Protein AF-A0A1J3CEU3-F1 (afdb_monomer)

pLDDT: mean 84.56, std 10.04, range [56.5, 97.75]

Nearest PDB structures (foldseek):
  2d2s-assembly1_A  TM=8.828E-01  e=1.451E-01  Saccharomyces cerevisiae
  4ryk-assembly1_A-2  TM=3.776E-01  e=5.399E+00  Listeria monocytogenes EGD-e

Structure (mmCIF, N/CA/C/O backbone):
data_AF-A0A1J3CEU3-F1
#
_entry.id   AF-A0A1J3CEU3-F1
#
loop_
_atom_site.group_PDB
_atom_site.id
_atom_site.type_symbol
_atom_site.label_atom_id
_atom_site.label_alt_id
_atom_site.label_comp_id
_atom_site.label_asym_id
_atom_site.label_entity_id
_atom_site.label_seq_id
_atom_site.pdbx_PDB_ins_code
_atom_site.Cartn_x
_atom_site.Cartn_y
_atom_site.Cartn_z
_atom_site.occupancy
_atom_site.B_iso_or_equiv
_atom_site.auth_seq_id
_atom_site.auth_comp_id
_atom_site.auth_asym_id
_atom_site.auth_atom_id
_atom_site.pdbx_PDB_model_num
ATOM 1 N N . PHE A 1 1 ? 66.722 8.954 -59.405 1.00 75.00 1 PHE A N 1
ATOM 2 C CA . PHE A 1 1 ? 65.770 10.063 -59.201 1.00 75.00 1 PHE A CA 1
ATOM 3 C C . PHE A 1 1 ? 64.326 9.577 -59.259 1.00 75.00 1 PHE A C 1
A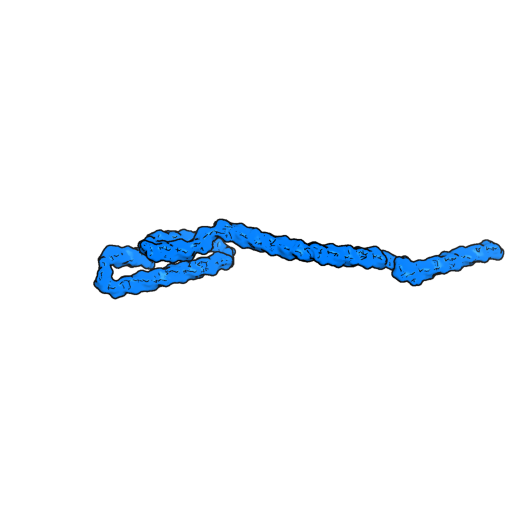TOM 5 O O . PHE A 1 1 ? 63.583 9.893 -58.343 1.00 75.00 1 PHE A O 1
ATOM 12 N N . ASP A 1 2 ? 63.955 8.724 -60.215 1.00 85.06 2 ASP A N 1
ATOM 13 C CA . ASP A 1 2 ? 62.570 8.234 -60.376 1.00 85.06 2 ASP A CA 1
ATOM 14 C C . ASP A 1 2 ? 61.988 7.526 -59.143 1.00 85.06 2 ASP A C 1
ATOM 16 O O . ASP A 1 2 ? 60.854 7.784 -58.758 1.00 85.06 2 ASP A O 1
ATOM 20 N N . CYS A 1 3 ? 62.786 6.704 -58.453 1.00 85.00 3 CYS A N 1
ATOM 21 C CA . CYS A 1 3 ? 62.357 6.050 -57.211 1.00 85.00 3 CYS A CA 1
ATOM 22 C C . CYS A 1 3 ? 62.064 7.063 -56.086 1.00 85.00 3 CYS A C 1
ATOM 24 O O . CYS A 1 3 ? 61.074 6.940 -55.375 1.00 85.00 3 CYS A O 1
ATOM 26 N N . PHE A 1 4 ? 62.879 8.116 -55.966 1.00 91.62 4 PHE A N 1
ATOM 27 C CA . PHE A 1 4 ? 62.658 9.180 -54.983 1.00 91.62 4 PHE A CA 1
ATOM 28 C C . PHE A 1 4 ? 61.379 9.969 -55.287 1.00 91.62 4 PHE A C 1
ATOM 30 O O . PHE A 1 4 ? 60.592 10.230 -54.381 1.00 91.62 4 PHE A O 1
ATOM 37 N N . VAL A 1 5 ? 61.148 10.296 -56.564 1.00 92.12 5 VAL A N 1
ATOM 38 C CA . VAL A 1 5 ? 59.921 10.970 -57.008 1.00 92.12 5 VAL A CA 1
ATOM 39 C C . VAL A 1 5 ? 58.703 10.092 -56.723 1.00 92.12 5 VAL A C 1
ATOM 41 O O . VAL A 1 5 ? 57.755 10.570 -56.115 1.00 92.12 5 VAL A O 1
ATOM 44 N N . SER A 1 6 ? 58.760 8.798 -57.052 1.00 93.94 6 SER A N 1
ATOM 45 C CA . SER A 1 6 ? 57.670 7.856 -56.777 1.00 93.94 6 SER A CA 1
ATOM 46 C C . SER A 1 6 ? 57.374 7.720 -55.282 1.00 93.94 6 SER A C 1
ATOM 48 O O . SER A 1 6 ? 56.211 7.778 -54.898 1.00 93.94 6 SER A O 1
ATOM 50 N N . CYS A 1 7 ? 58.395 7.566 -54.432 1.00 94.38 7 CYS A N 1
ATOM 51 C CA . CYS A 1 7 ? 58.205 7.493 -52.982 1.00 94.38 7 CYS A CA 1
ATOM 52 C C . CYS A 1 7 ? 57.589 8.781 -52.432 1.00 94.38 7 CYS A C 1
ATOM 54 O O . CYS A 1 7 ? 56.673 8.718 -51.616 1.00 94.38 7 CYS A O 1
ATOM 56 N N . LYS A 1 8 ? 58.052 9.945 -52.907 1.00 95.25 8 LYS A N 1
ATOM 57 C CA . LYS A 1 8 ? 57.496 11.241 -52.515 1.00 95.25 8 LYS A CA 1
ATOM 58 C C . LYS A 1 8 ? 56.031 11.369 -52.925 1.00 95.25 8 LYS A C 1
ATOM 60 O O . LYS A 1 8 ? 55.220 11.745 -52.093 1.00 95.25 8 LYS A O 1
ATOM 65 N N . THR A 1 9 ? 55.678 11.005 -54.157 1.00 95.25 9 THR A N 1
ATOM 66 C CA . THR A 1 9 ? 54.285 11.042 -54.619 1.00 95.25 9 THR A CA 1
ATOM 67 C C . THR A 1 9 ? 53.389 10.136 -53.778 1.00 95.25 9 THR A C 1
ATOM 69 O O . THR A 1 9 ? 52.288 10.546 -53.427 1.00 95.25 9 THR A O 1
ATOM 72 N N . THR A 1 10 ? 53.856 8.943 -53.400 1.00 95.44 10 THR A N 1
ATOM 73 C CA . THR A 1 10 ? 53.095 8.044 -52.519 1.00 95.44 10 THR A CA 1
ATOM 74 C C . THR A 1 10 ? 52.920 8.628 -51.116 1.00 95.44 10 THR A C 1
ATOM 76 O O . THR A 1 10 ? 51.835 8.532 -50.552 1.00 95.44 10 THR A O 1
ATOM 79 N N . ILE A 1 11 ? 53.962 9.243 -50.548 1.00 95.44 11 ILE A N 1
ATOM 80 C CA . ILE A 1 11 ? 53.885 9.893 -49.230 1.00 95.44 11 ILE A CA 1
ATOM 81 C C . ILE A 1 11 ? 52.929 11.087 -49.276 1.00 95.44 11 ILE A C 1
ATOM 83 O O . ILE A 1 11 ? 52.047 11.175 -48.428 1.00 95.44 11 ILE A O 1
ATOM 87 N N . ASP A 1 12 ? 53.060 11.952 -50.282 1.00 95.62 12 ASP A N 1
ATOM 88 C CA . ASP A 1 12 ? 52.207 13.130 -50.459 1.00 95.62 12 ASP A CA 1
ATOM 89 C C . ASP A 1 12 ? 50.732 12.703 -50.694 1.00 95.62 12 ASP A C 1
ATOM 91 O O . ASP A 1 12 ? 49.807 13.326 -50.168 1.00 95.62 12 ASP A O 1
ATOM 95 N N . ASP A 1 13 ? 50.486 11.597 -51.415 1.00 96.00 13 ASP A N 1
ATOM 96 C CA . ASP A 1 13 ? 49.143 11.019 -51.600 1.00 96.00 13 ASP A CA 1
ATOM 97 C C . ASP A 1 13 ? 48.560 10.488 -50.279 1.00 96.00 13 ASP A C 1
ATOM 99 O O . ASP A 1 13 ? 47.415 10.800 -49.942 1.00 96.00 13 ASP A O 1
ATOM 103 N N . ILE A 1 14 ? 49.345 9.746 -49.488 1.00 93.88 14 ILE A N 1
ATOM 104 C CA . ILE A 1 14 ? 48.921 9.254 -48.166 1.00 93.88 14 ILE A CA 1
ATOM 105 C C . ILE A 1 14 ? 48.650 10.421 -47.211 1.00 93.88 14 ILE A C 1
ATOM 107 O O . ILE A 1 14 ? 47.614 10.427 -46.549 1.00 93.88 14 ILE A O 1
ATOM 111 N N . GLU A 1 15 ? 49.534 11.419 -47.159 1.00 93.12 15 GLU A N 1
ATOM 112 C CA . GLU A 1 15 ? 49.359 12.613 -46.327 1.00 93.12 15 GLU A CA 1
ATOM 113 C C . GLU A 1 15 ? 48.063 13.346 -46.696 1.00 93.12 15 GLU A C 1
ATOM 115 O O . GLU A 1 15 ? 47.285 13.716 -45.816 1.00 93.12 15 GLU A O 1
ATOM 120 N N . SER A 1 16 ? 47.780 13.492 -47.994 1.00 93.06 16 SER A N 1
ATOM 121 C CA . SER A 1 16 ? 46.542 14.121 -48.459 1.00 93.06 16 SER A CA 1
ATOM 122 C C . SER A 1 16 ? 45.290 13.329 -48.064 1.00 93.06 16 SER A C 1
ATOM 124 O O . SER A 1 16 ? 44.275 13.921 -47.697 1.00 93.06 16 SER A O 1
ATOM 126 N N . LYS A 1 17 ? 45.356 11.991 -48.092 1.00 88.69 17 LYS A N 1
ATOM 127 C CA . LYS A 1 17 ? 44.255 11.112 -47.673 1.00 88.69 17 LYS A CA 1
ATOM 128 C C . LYS A 1 17 ? 44.024 11.176 -46.168 1.00 88.69 17 LYS A C 1
ATOM 130 O O . LYS A 1 17 ? 42.872 11.236 -45.755 1.00 88.69 17 LYS A O 1
ATOM 135 N N . LEU A 1 18 ? 45.087 11.204 -45.365 1.00 84.62 18 LEU A N 1
ATOM 136 C CA . LEU A 1 18 ? 44.986 11.338 -43.910 1.00 84.62 18 LEU A CA 1
ATOM 137 C C . LEU A 1 18 ? 44.402 12.695 -43.514 1.00 84.62 18 LEU A C 1
ATOM 139 O O . LEU A 1 18 ? 43.445 12.722 -42.748 1.00 84.62 18 LEU A O 1
ATOM 143 N N . LYS A 1 19 ? 44.873 13.796 -44.116 1.00 84.94 19 LYS A N 1
ATOM 144 C CA . LYS A 1 19 ? 44.292 15.130 -43.882 1.00 84.94 19 LYS A CA 1
ATOM 145 C C . LYS A 1 19 ? 42.812 15.182 -44.234 1.00 84.94 19 LYS A C 1
ATOM 147 O O . LYS A 1 19 ? 42.033 15.703 -43.456 1.00 84.94 19 LYS A O 1
ATOM 152 N N . ARG A 1 20 ? 42.392 14.570 -45.348 1.00 82.31 20 ARG A N 1
ATOM 153 C CA . ARG A 1 20 ? 40.964 14.485 -45.704 1.00 82.31 20 ARG A CA 1
ATOM 154 C C . ARG A 1 20 ? 40.135 13.703 -44.686 1.00 82.31 20 ARG A C 1
ATOM 156 O O . ARG A 1 20 ? 38.992 14.069 -44.464 1.00 82.31 20 ARG A O 1
ATOM 163 N N . ILE A 1 21 ? 40.683 12.643 -44.089 1.00 78.31 21 ILE A N 1
ATOM 164 C CA . ILE A 1 21 ? 40.000 11.866 -43.040 1.00 78.31 21 ILE A CA 1
ATOM 165 C C . ILE A 1 21 ? 39.914 12.668 -41.732 1.00 78.31 21 ILE A C 1
ATOM 167 O O . ILE A 1 21 ? 38.909 12.586 -41.034 1.00 78.31 21 ILE A O 1
ATOM 171 N N . GLU A 1 22 ? 40.948 13.445 -41.404 1.00 74.81 22 GLU A N 1
ATOM 172 C CA . GLU A 1 22 ? 40.979 14.317 -40.221 1.00 74.81 22 GLU A CA 1
ATOM 173 C C . GLU A 1 22 ? 40.090 15.564 -40.371 1.00 74.81 22 GLU A C 1
ATOM 175 O O . GLU A 1 22 ? 39.499 16.021 -39.394 1.00 74.81 22 GLU A O 1
ATOM 180 N N . GLU A 1 23 ? 39.994 16.108 -41.585 1.00 73.06 23 GLU A N 1
ATOM 181 C CA . GLU A 1 23 ? 39.164 17.267 -41.935 1.00 73.06 23 GLU A CA 1
ATOM 182 C C . GLU A 1 23 ? 37.693 16.896 -42.159 1.00 73.06 23 GLU A C 1
ATOM 184 O O . GLU A 1 23 ? 36.832 17.773 -42.079 1.00 73.06 23 GLU A O 1
ATOM 189 N N . ASP A 1 24 ? 37.3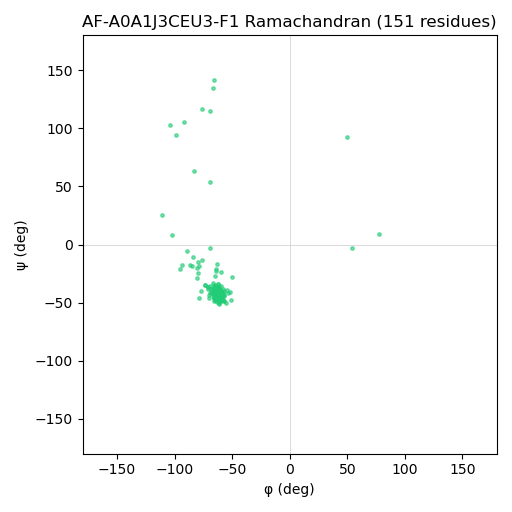91 15.622 -42.432 1.00 72.81 24 ASP A N 1
ATOM 190 C CA . ASP A 1 24 ? 36.024 15.125 -42.545 1.00 72.81 24 ASP A CA 1
ATOM 191 C C . ASP A 1 24 ? 35.348 15.144 -41.157 1.00 72.81 24 ASP A C 1
ATOM 193 O O . ASP A 1 24 ? 35.741 14.387 -40.260 1.00 72.81 24 ASP A O 1
ATOM 197 N N . PRO A 1 25 ? 34.302 15.971 -40.954 1.00 61.38 25 PRO A N 1
ATOM 198 C CA . PRO A 1 25 ? 33.560 16.023 -39.696 1.00 61.38 25 PRO A CA 1
ATOM 199 C C . PRO A 1 25 ? 32.918 14.678 -39.322 1.00 61.38 25 PRO A C 1
ATOM 201 O O . PRO A 1 25 ? 32.642 14.441 -38.143 1.00 61.38 25 PRO A O 1
ATOM 204 N N . GLU A 1 26 ? 32.672 13.807 -40.308 1.00 62.06 26 GLU A N 1
ATOM 205 C CA . GLU A 1 26 ? 32.200 12.430 -40.121 1.00 62.06 26 GLU A CA 1
ATOM 206 C C . GLU A 1 26 ? 33.347 11.401 -40.058 1.00 62.06 26 GLU A C 1
ATOM 208 O O . GLU A 1 26 ? 33.148 10.295 -39.546 1.00 62.06 26 GLU A O 1
ATOM 213 N N . GLY A 1 27 ? 34.549 11.760 -40.528 1.00 57.84 27 GLY A N 1
ATOM 214 C CA . GLY A 1 27 ? 35.714 10.877 -40.675 1.00 57.84 27 GLY A CA 1
ATOM 215 C C . GLY A 1 27 ? 36.490 10.611 -39.383 1.00 57.84 27 GLY A C 1
ATOM 216 O O . GLY A 1 27 ? 37.235 9.630 -39.293 1.00 57.84 27 GLY A O 1
ATOM 217 N N . SER A 1 28 ? 36.265 11.410 -38.338 1.00 62.66 28 SER A N 1
ATOM 218 C CA . SER A 1 28 ? 36.887 11.205 -37.028 1.00 62.66 28 SER A CA 1
A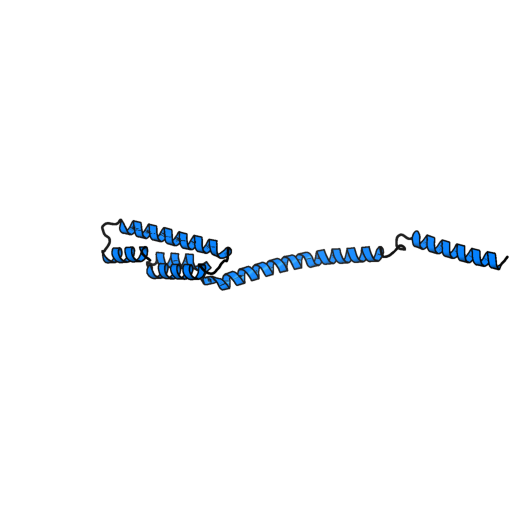TOM 219 C C . SER A 1 28 ? 36.035 10.336 -36.088 1.00 62.66 28 SER A C 1
ATOM 221 O O . SER A 1 28 ? 35.026 10.753 -35.509 1.00 62.66 28 SER A O 1
ATOM 223 N N . GLY A 1 29 ? 36.491 9.088 -35.930 1.00 66.75 29 GLY A N 1
ATOM 224 C CA . GLY A 1 29 ? 36.426 8.290 -34.702 1.00 66.75 29 GLY A CA 1
ATOM 225 C C . GLY A 1 29 ? 35.076 8.197 -33.995 1.00 66.75 29 GLY A C 1
ATOM 226 O O . GLY A 1 29 ? 34.794 8.965 -33.089 1.00 66.75 29 GLY A O 1
ATOM 227 N N . THR A 1 30 ? 34.273 7.173 -34.294 1.00 76.19 30 THR A N 1
ATOM 228 C CA . THR A 1 30 ? 33.075 6.752 -33.521 1.00 76.19 30 THR A CA 1
ATOM 229 C C . THR A 1 30 ? 31.994 7.815 -33.245 1.00 76.19 30 THR A C 1
ATOM 231 O O . THR A 1 30 ? 30.948 7.462 -32.708 1.00 76.19 30 THR A O 1
ATOM 234 N N . THR A 1 31 ? 32.170 9.077 -33.644 1.00 79.38 31 THR A N 1
ATOM 235 C CA . THR A 1 31 ? 31.273 10.198 -33.326 1.00 79.38 31 THR A CA 1
ATOM 236 C C . THR A 1 31 ? 29.893 10.002 -33.940 1.00 79.38 31 THR A C 1
ATOM 238 O O . THR A 1 31 ? 28.879 10.155 -33.259 1.00 79.38 31 THR A O 1
ATOM 241 N N . HIS A 1 32 ? 29.837 9.565 -35.202 1.00 80.38 32 HIS A N 1
ATOM 242 C CA . HIS A 1 32 ? 28.583 9.192 -35.855 1.00 80.38 32 HIS A CA 1
ATOM 243 C C . HIS A 1 32 ? 27.867 8.063 -35.093 1.00 80.38 32 HIS A C 1
ATOM 245 O O . HIS A 1 32 ? 26.689 8.183 -34.760 1.00 80.38 32 HIS A O 1
ATOM 251 N N . LEU A 1 33 ? 28.593 7.002 -34.720 1.00 84.50 33 LEU A N 1
ATOM 252 C CA . LEU A 1 33 ? 28.046 5.892 -33.932 1.00 84.50 33 LEU A CA 1
ATOM 253 C C . LEU A 1 33 ? 27.536 6.359 -32.560 1.00 84.50 33 LEU A C 1
ATOM 255 O O . LEU A 1 33 ? 26.451 5.958 -32.142 1.00 84.50 33 LEU A O 1
ATOM 259 N N . PHE A 1 34 ? 28.285 7.224 -31.877 1.00 86.75 34 PHE A N 1
ATOM 260 C CA . PHE A 1 34 ? 27.895 7.811 -30.599 1.00 86.75 34 PHE A CA 1
ATOM 261 C C . PHE A 1 34 ? 26.604 8.627 -30.729 1.00 86.75 34 PHE A C 1
ATOM 263 O O . PHE A 1 34 ? 25.686 8.461 -29.925 1.00 86.75 34 PHE A O 1
ATOM 270 N N . ASN A 1 35 ? 26.489 9.451 -31.773 1.00 88.56 35 ASN A N 1
ATOM 271 C CA . ASN A 1 35 ? 25.289 10.241 -32.047 1.00 88.56 35 ASN A CA 1
ATOM 272 C C . ASN A 1 35 ? 24.082 9.353 -32.381 1.00 88.56 35 ASN A C 1
ATOM 274 O O . ASN A 1 35 ? 22.992 9.573 -31.842 1.00 88.56 35 ASN A O 1
ATOM 278 N N . CYS A 1 36 ? 24.269 8.308 -33.194 1.00 90.69 36 CYS A N 1
ATOM 279 C CA . CYS A 1 36 ? 23.236 7.307 -33.456 1.00 90.69 36 CYS A CA 1
ATOM 280 C C . CYS A 1 36 ? 22.790 6.615 -32.165 1.00 90.69 36 CYS A C 1
ATOM 282 O O . CYS A 1 36 ? 21.591 6.533 -31.900 1.00 90.69 36 CYS A O 1
ATOM 284 N N . MET A 1 37 ? 23.733 6.174 -31.329 1.00 93.31 37 MET A N 1
ATOM 285 C CA . MET A 1 37 ? 23.434 5.523 -30.054 1.00 93.31 37 MET A CA 1
ATOM 286 C C . MET A 1 37 ? 22.668 6.461 -29.119 1.00 93.31 37 MET A C 1
ATOM 288 O O . MET A 1 37 ? 21.652 6.075 -28.549 1.00 93.31 37 MET A O 1
ATOM 292 N N . LYS A 1 38 ? 23.087 7.725 -29.016 1.00 95.44 38 LYS A N 1
ATOM 293 C CA . LYS A 1 38 ? 22.400 8.743 -28.212 1.00 95.44 38 LYS A CA 1
ATOM 294 C C . LYS A 1 38 ? 20.968 8.982 -28.697 1.00 95.44 38 LYS A C 1
ATOM 296 O O . LYS A 1 38 ? 20.060 9.088 -27.874 1.00 95.44 38 LYS A O 1
ATOM 301 N N . SER A 1 39 ? 20.756 9.029 -30.013 1.00 95.81 39 SER A N 1
ATOM 302 C CA . SER A 1 39 ? 19.424 9.156 -30.618 1.00 95.81 39 SER A CA 1
ATOM 303 C C . SER A 1 39 ? 18.540 7.947 -30.304 1.00 95.81 39 SER A C 1
ATOM 305 O O . SER A 1 39 ? 17.398 8.109 -29.869 1.00 95.81 39 SER A O 1
ATOM 307 N N . VAL A 1 40 ? 19.080 6.731 -30.437 1.00 97.00 40 VAL A N 1
ATOM 308 C CA . VAL A 1 40 ? 18.370 5.493 -30.085 1.00 97.00 40 VAL A CA 1
ATOM 309 C C . VAL A 1 40 ? 17.999 5.482 -28.604 1.00 97.00 40 VAL A C 1
ATOM 311 O O . VAL A 1 40 ? 16.836 5.256 -28.284 1.00 97.00 40 VAL A O 1
ATOM 314 N N . THR A 1 41 ? 18.935 5.800 -27.709 1.00 96.62 41 THR A N 1
ATOM 315 C CA . THR A 1 41 ? 18.682 5.871 -26.263 1.00 96.62 41 THR A CA 1
ATOM 316 C C . THR A 1 41 ? 17.625 6.917 -25.926 1.00 96.62 41 THR A C 1
ATOM 318 O O . THR A 1 41 ? 16.724 6.644 -25.140 1.00 96.62 41 THR A O 1
ATOM 321 N N . SER A 1 42 ? 17.679 8.099 -26.547 1.00 96.94 42 SER A N 1
ATOM 322 C CA . SER A 1 42 ? 16.671 9.143 -26.338 1.00 96.94 42 SER A CA 1
ATOM 323 C C . SER A 1 42 ? 15.279 8.674 -26.765 1.00 96.94 42 SER A C 1
ATOM 325 O O . SER A 1 42 ? 14.324 8.822 -26.003 1.00 96.94 42 SER A O 1
ATOM 327 N N . ARG A 1 43 ? 15.161 8.039 -27.936 1.00 96.31 43 ARG A N 1
ATOM 328 C CA . ARG A 1 43 ? 13.888 7.485 -28.419 1.00 96.31 43 ARG A CA 1
ATOM 329 C C . ARG A 1 43 ? 13.386 6.335 -27.550 1.00 96.31 43 ARG A C 1
ATOM 331 O O . ARG A 1 43 ? 12.188 6.255 -27.303 1.00 96.31 43 ARG A O 1
ATOM 338 N N . ALA A 1 44 ? 14.282 5.466 -27.088 1.00 97.06 44 ALA A N 1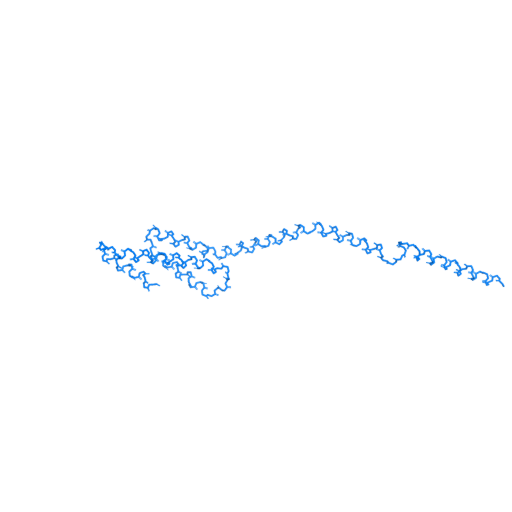
ATOM 339 C CA . ALA A 1 44 ? 13.946 4.372 -26.186 1.00 97.06 44 ALA A CA 1
ATOM 340 C C . ALA A 1 44 ? 13.419 4.910 -24.852 1.00 97.06 44 ALA A C 1
ATOM 342 O O . ALA A 1 44 ? 12.356 4.485 -24.414 1.00 97.06 44 ALA A O 1
ATOM 343 N N . ASN A 1 45 ? 14.095 5.894 -24.254 1.00 96.00 45 ASN A N 1
ATOM 344 C CA . ASN A 1 45 ? 13.639 6.520 -23.015 1.00 96.00 45 ASN A CA 1
ATOM 345 C C . ASN A 1 45 ? 12.256 7.149 -23.192 1.00 96.00 45 ASN A C 1
ATOM 347 O O . ASN A 1 45 ? 11.362 6.826 -22.426 1.00 96.00 45 ASN A O 1
ATOM 351 N N . LEU A 1 46 ? 12.034 7.931 -24.251 1.00 95.81 46 LEU A N 1
ATOM 352 C CA . LEU A 1 46 ? 10.717 8.522 -24.526 1.00 95.81 46 LEU A CA 1
ATOM 353 C C . LEU A 1 46 ? 9.612 7.468 -24.714 1.00 95.81 46 LEU A C 1
ATOM 355 O O . LEU A 1 46 ? 8.468 7.692 -24.325 1.00 95.81 46 LEU A O 1
ATOM 359 N N . ALA A 1 47 ? 9.935 6.320 -25.314 1.00 95.69 47 ALA A N 1
ATOM 360 C CA . ALA A 1 47 ? 8.972 5.245 -25.531 1.00 95.69 47 ALA A CA 1
ATOM 361 C C . ALA A 1 47 ? 8.683 4.434 -24.255 1.00 95.69 47 ALA A C 1
ATOM 363 O O . ALA A 1 47 ? 7.536 4.049 -24.018 1.00 95.69 47 ALA A O 1
ATOM 364 N N . PHE A 1 48 ? 9.708 4.159 -23.443 1.00 96.69 48 PHE A N 1
ATOM 365 C CA . PHE A 1 48 ? 9.609 3.272 -22.282 1.00 96.69 48 PHE A CA 1
ATOM 366 C C . PHE A 1 48 ? 9.351 3.994 -20.961 1.00 96.69 48 PHE A C 1
ATOM 368 O O . PHE A 1 48 ? 8.826 3.371 -20.043 1.00 96.69 48 PHE A O 1
ATOM 375 N N . GLU A 1 49 ? 9.651 5.284 -20.843 1.00 96.06 49 GLU A N 1
ATOM 376 C CA . GLU A 1 49 ? 9.402 6.064 -19.626 1.00 96.06 49 GLU A CA 1
ATOM 377 C C . GLU A 1 49 ? 7.924 5.986 -19.192 1.00 96.06 49 GLU A C 1
ATOM 379 O O . GLU A 1 49 ? 7.669 5.515 -18.079 1.00 96.06 49 GLU A O 1
ATOM 384 N N . PRO A 1 50 ? 6.926 6.224 -20.071 1.00 96.06 50 PRO A N 1
ATOM 385 C CA . PRO A 1 50 ? 5.520 6.037 -19.706 1.00 96.06 50 PRO A CA 1
ATOM 386 C C . PRO A 1 50 ? 5.136 4.585 -19.378 1.00 96.06 50 PRO A C 1
ATOM 388 O O . PRO A 1 50 ? 4.087 4.345 -18.772 1.00 96.06 50 PRO A O 1
ATOM 391 N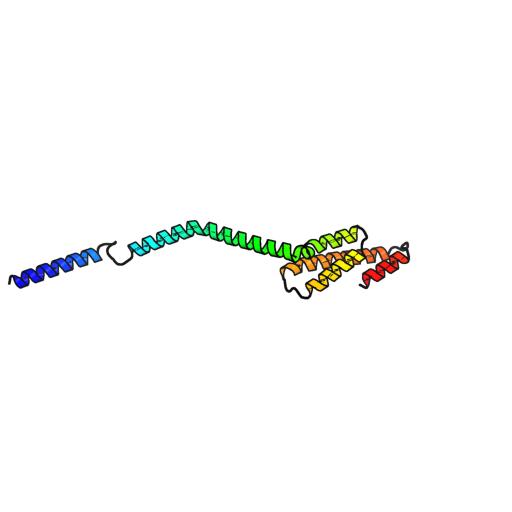 N . LEU A 1 51 ? 5.911 3.596 -19.837 1.00 96.94 51 LEU A N 1
ATOM 392 C CA . LEU A 1 51 ? 5.686 2.187 -19.513 1.00 96.94 51 LEU A CA 1
ATOM 393 C C . LEU A 1 51 ? 6.209 1.871 -18.109 1.00 96.94 51 LEU A C 1
ATOM 395 O O . LEU A 1 51 ? 5.488 1.255 -17.325 1.00 96.94 51 LEU A O 1
ATOM 399 N N . PHE A 1 52 ? 7.415 2.331 -17.773 1.00 96.12 52 PHE A N 1
ATOM 400 C CA . PHE A 1 52 ? 8.007 2.148 -16.448 1.00 96.12 52 PHE A CA 1
ATOM 401 C C . PHE A 1 52 ? 7.216 2.877 -15.364 1.00 96.12 52 PHE A C 1
ATOM 403 O O . PHE A 1 52 ? 6.966 2.303 -14.304 1.00 96.12 52 PHE A O 1
ATOM 410 N N . GLU A 1 53 ? 6.729 4.088 -15.642 1.00 96.69 53 GLU A N 1
ATOM 411 C CA . GLU A 1 53 ? 5.839 4.803 -14.722 1.00 96.69 53 GLU A CA 1
ATOM 412 C C . GLU A 1 53 ? 4.562 4.006 -14.437 1.00 96.69 53 GLU A C 1
ATOM 414 O O . GLU A 1 53 ? 4.165 3.835 -13.281 1.00 96.69 53 GLU A O 1
ATOM 419 N N . ARG A 1 54 ? 3.930 3.455 -15.482 1.00 97.06 54 ARG A N 1
ATOM 420 C CA . ARG A 1 54 ? 2.734 2.616 -15.326 1.00 97.06 54 ARG A CA 1
ATOM 421 C C . ARG A 1 54 ? 3.034 1.310 -14.606 1.00 97.06 54 ARG A C 1
ATOM 423 O O . ARG A 1 54 ? 2.217 0.868 -13.799 1.00 97.06 54 ARG A O 1
ATOM 430 N N . GLN A 1 55 ? 4.184 0.696 -14.865 1.00 97.31 55 GLN A N 1
ATOM 431 C CA . GLN A 1 55 ? 4.612 -0.503 -14.154 1.00 97.31 55 GLN A CA 1
ATOM 432 C C . GLN A 1 55 ? 4.778 -0.215 -12.658 1.00 97.31 55 GLN A C 1
ATOM 434 O O . GLN A 1 55 ? 4.191 -0.928 -11.843 1.00 97.31 55 GLN A O 1
ATOM 439 N N . ALA A 1 56 ? 5.479 0.862 -12.295 1.00 96.94 56 ALA A N 1
ATOM 440 C CA . ALA A 1 56 ? 5.658 1.273 -10.904 1.00 96.94 56 ALA A CA 1
ATOM 441 C C . ALA A 1 56 ? 4.312 1.561 -10.212 1.00 96.94 56 ALA A C 1
ATOM 443 O O . ALA A 1 56 ? 4.083 1.149 -9.071 1.00 96.94 56 ALA A O 1
ATOM 444 N N . GLN A 1 57 ? 3.375 2.210 -10.912 1.00 97.25 57 GLN A N 1
ATOM 445 C CA . GLN A 1 57 ? 2.013 2.413 -10.409 1.00 97.25 57 GLN A CA 1
ATOM 446 C C . GLN A 1 57 ? 1.275 1.084 -10.196 1.00 97.25 57 GLN A C 1
ATOM 448 O O . GLN A 1 57 ? 0.669 0.879 -9.143 1.00 97.25 57 GLN A O 1
ATOM 453 N N . ALA A 1 58 ? 1.346 0.160 -11.154 1.00 97.75 58 ALA A N 1
ATOM 454 C CA . ALA A 1 58 ? 0.705 -1.147 -11.051 1.00 97.75 58 ALA A CA 1
ATOM 455 C C . ALA A 1 58 ? 1.292 -1.990 -9.907 1.00 97.75 58 ALA A C 1
ATOM 457 O O . ALA A 1 58 ? 0.553 -2.666 -9.191 1.00 97.75 58 ALA A O 1
ATOM 458 N N . GLU A 1 59 ? 2.606 -1.940 -9.697 1.00 97.06 59 GLU A N 1
ATOM 459 C CA . GLU A 1 59 ? 3.282 -2.591 -8.570 1.00 97.06 59 GLU A CA 1
ATOM 460 C C . GLU A 1 59 ? 2.844 -1.997 -7.230 1.00 97.06 59 GLU A C 1
ATOM 462 O O . GLU A 1 59 ? 2.508 -2.743 -6.306 1.00 97.06 59 GLU A O 1
ATOM 467 N N . LYS A 1 60 ? 2.732 -0.666 -7.138 1.00 95.75 60 LYS A N 1
ATOM 468 C CA . LYS A 1 60 ? 2.185 0.006 -5.953 1.00 95.75 60 LYS A CA 1
ATOM 469 C C . LYS A 1 60 ? 0.749 -0.437 -5.667 1.00 95.75 60 LYS A C 1
ATOM 471 O O . LYS A 1 60 ? 0.435 -0.764 -4.523 1.00 95.75 60 LYS A O 1
ATOM 476 N N . ILE A 1 61 ? -0.109 -0.493 -6.689 1.00 96.31 61 ILE A N 1
ATOM 477 C CA . ILE A 1 61 ? -1.498 -0.958 -6.552 1.00 96.31 61 ILE A CA 1
ATOM 478 C C . ILE A 1 61 ? -1.531 -2.411 -6.075 1.00 96.31 61 ILE A C 1
ATOM 480 O O . ILE A 1 61 ? -2.234 -2.707 -5.110 1.00 96.31 61 ILE A O 1
ATOM 484 N N . ARG A 1 62 ? -0.738 -3.308 -6.678 1.00 96.62 62 ARG A N 1
ATOM 485 C CA . ARG A 1 62 ? -0.658 -4.716 -6.251 1.00 96.62 62 ARG A CA 1
ATOM 486 C C . ARG A 1 62 ? -0.192 -4.854 -4.808 1.00 96.62 62 ARG A C 1
ATOM 488 O O . ARG A 1 62 ? -0.762 -5.652 -4.069 1.00 96.62 62 ARG A O 1
ATOM 495 N N . SER A 1 63 ? 0.804 -4.070 -4.399 1.00 91.25 63 SER A N 1
ATOM 496 C CA . SER A 1 63 ? 1.305 -4.064 -3.023 1.00 91.25 63 SER A CA 1
ATOM 497 C C . SER A 1 63 ? 0.210 -3.651 -2.035 1.00 91.25 63 SER A C 1
ATOM 499 O O . SER A 1 63 ? -0.094 -4.389 -1.095 1.00 91.25 63 SER A O 1
ATOM 501 N N . VAL A 1 64 ? -0.471 -2.528 -2.296 1.00 90.44 64 VAL A N 1
ATOM 502 C CA . VAL A 1 64 ? -1.586 -2.057 -1.456 1.00 90.44 64 VAL A CA 1
ATOM 503 C C . VAL A 1 64 ? -2.729 -3.072 -1.435 1.00 90.44 64 VAL A C 1
ATOM 505 O O . VAL A 1 64 ? -3.240 -3.392 -0.364 1.00 90.44 64 VAL A O 1
ATOM 508 N N . GLN A 1 65 ? -3.108 -3.626 -2.585 1.00 92.00 65 GLN A N 1
ATOM 509 C CA . GLN A 1 65 ? -4.154 -4.642 -2.678 1.00 92.00 65 GLN A CA 1
ATOM 510 C C . GLN A 1 65 ? -3.798 -5.894 -1.870 1.00 92.00 65 GLN A C 1
ATOM 512 O O . GLN A 1 65 ? -4.633 -6.383 -1.109 1.00 92.00 65 GLN A O 1
ATOM 517 N N . GLY A 1 66 ? -2.567 -6.395 -1.993 1.00 89.69 66 GLY A N 1
ATOM 518 C CA . GLY A 1 66 ? -2.090 -7.547 -1.228 1.00 89.69 66 GLY A CA 1
ATOM 519 C C . GLY A 1 66 ? -2.164 -7.300 0.278 1.00 89.69 66 GLY A C 1
ATOM 520 O O . GLY A 1 66 ? -2.646 -8.153 1.025 1.00 89.69 66 GLY A O 1
ATOM 521 N N . MET A 1 67 ? -1.779 -6.102 0.720 1.00 85.12 67 MET A N 1
ATOM 522 C CA . MET A 1 67 ? -1.876 -5.695 2.124 1.00 85.12 67 MET A CA 1
ATOM 523 C C . MET A 1 67 ? -3.329 -5.597 2.609 1.00 85.12 67 MET A C 1
ATOM 525 O O . MET A 1 67 ? -3.652 -6.132 3.670 1.00 85.12 67 MET A O 1
ATOM 529 N N . LEU A 1 68 ? -4.217 -4.969 1.832 1.00 86.38 68 LEU A N 1
ATOM 530 C CA . LEU A 1 68 ? -5.641 -4.854 2.168 1.00 86.38 68 LEU A CA 1
ATOM 531 C C . LEU A 1 68 ? -6.322 -6.221 2.262 1.00 86.38 68 LEU A C 1
ATOM 533 O O . LEU A 1 68 ? -7.146 -6.421 3.148 1.00 86.38 68 LEU A O 1
ATOM 537 N N . GLN A 1 69 ? -5.976 -7.168 1.386 1.00 88.38 69 GLN A N 1
ATOM 538 C CA . GLN A 1 69 ? -6.516 -8.528 1.454 1.00 88.38 69 GLN A CA 1
ATOM 539 C C . GLN A 1 69 ? -5.972 -9.292 2.662 1.00 88.38 69 GLN A C 1
ATOM 541 O O . GLN A 1 69 ? -6.749 -9.889 3.407 1.00 88.38 69 GLN A O 1
ATOM 546 N N . ARG A 1 70 ? -4.657 -9.227 2.907 1.00 85.19 70 ARG A N 1
ATOM 547 C CA . ARG A 1 70 ? -4.011 -9.920 4.032 1.00 85.19 70 ARG A CA 1
ATOM 548 C C . ARG A 1 70 ? -4.534 -9.455 5.391 1.00 85.19 70 ARG A C 1
ATOM 550 O O . ARG A 1 70 ? -4.710 -10.277 6.284 1.00 85.19 70 ARG A O 1
ATOM 557 N N . PHE A 1 71 ? -4.798 -8.158 5.543 1.00 83.94 71 PHE A N 1
ATOM 558 C CA . PHE A 1 71 ? -5.243 -7.555 6.805 1.00 83.94 71 PHE A CA 1
ATOM 559 C C . PHE A 1 71 ? -6.695 -7.062 6.757 1.00 83.94 71 PHE A C 1
ATOM 561 O O . PHE A 1 71 ? -7.082 -6.175 7.519 1.00 83.94 71 PHE A O 1
ATOM 568 N N . ARG A 1 72 ? -7.524 -7.643 5.878 1.00 85.94 72 ARG A N 1
ATOM 569 C CA . ARG A 1 72 ? -8.913 -7.217 5.638 1.00 85.94 72 ARG A CA 1
ATOM 570 C C . ARG A 1 72 ? -9.743 -7.112 6.916 1.00 85.94 72 ARG A C 1
ATOM 572 O O . ARG A 1 72 ? -10.542 -6.192 7.054 1.00 85.94 72 ARG A O 1
ATOM 579 N N . THR A 1 73 ? -9.587 -8.058 7.836 1.00 83.75 73 THR A N 1
ATOM 580 C CA . THR A 1 73 ? -10.330 -8.080 9.104 1.00 83.75 73 THR A CA 1
ATOM 581 C C . THR A 1 73 ? -9.969 -6.897 9.993 1.00 83.75 73 THR A C 1
ATOM 583 O O . THR A 1 73 ? -10.870 -6.256 10.518 1.00 83.75 73 THR A O 1
ATOM 586 N N . LEU A 1 74 ? -8.680 -6.554 10.092 1.00 82.88 74 LEU A N 1
ATOM 587 C CA . LEU A 1 74 ? -8.201 -5.417 10.880 1.00 82.88 74 LEU A CA 1
ATOM 588 C C . LEU A 1 74 ? -8.690 -4.088 10.299 1.00 82.88 74 LEU A C 1
ATOM 590 O O . LEU A 1 74 ? -9.208 -3.261 11.040 1.00 82.88 74 LEU A O 1
ATOM 594 N N . PHE A 1 75 ? -8.607 -3.899 8.977 1.00 85.81 75 PHE A N 1
ATOM 595 C CA . PHE A 1 75 ? -9.102 -2.675 8.331 1.00 85.81 75 PHE A CA 1
ATOM 596 C C . PHE A 1 75 ? -10.613 -2.469 8.505 1.00 85.81 75 PHE A C 1
ATOM 598 O O . PHE A 1 75 ? -11.064 -1.335 8.635 1.00 85.81 75 PHE A O 1
ATOM 605 N N . ASN A 1 76 ? -11.395 -3.551 8.531 1.00 87.94 76 ASN A N 1
ATOM 606 C CA . ASN A 1 76 ? -12.843 -3.477 8.752 1.00 87.94 76 ASN A CA 1
ATOM 607 C C . ASN A 1 76 ? -13.228 -3.413 10.236 1.00 87.94 76 ASN A C 1
ATOM 609 O O . ASN A 1 76 ? -14.387 -3.147 10.560 1.00 87.94 76 ASN A O 1
ATOM 613 N N . LEU A 1 77 ? -12.279 -3.643 11.140 1.00 88.50 77 LEU A N 1
ATOM 614 C CA . LEU A 1 77 ? -12.549 -3.807 12.557 1.00 88.50 77 LEU A CA 1
ATOM 615 C C . LEU A 1 77 ? -13.206 -2.589 13.224 1.00 88.50 77 LEU A C 1
ATOM 617 O O . LEU A 1 77 ? -14.196 -2.805 13.923 1.00 88.50 77 LEU A O 1
ATOM 621 N N . PRO A 1 78 ? -12.771 -1.329 12.988 1.00 89.06 78 PRO A N 1
ATOM 622 C CA . PRO A 1 78 ? -13.462 -0.169 13.553 1.00 89.06 78 PRO A CA 1
ATOM 623 C C . PRO A 1 78 ? -14.955 -0.147 13.198 1.00 89.06 78 PRO A C 1
ATOM 625 O O . PRO A 1 78 ? -15.796 0.175 14.035 1.00 89.06 78 PRO A O 1
ATOM 628 N N . SER A 1 79 ? -15.300 -0.527 11.961 1.00 90.62 79 SER A N 1
ATOM 629 C CA . SER A 1 79 ? -16.691 -0.577 11.505 1.00 90.62 79 SER A CA 1
ATOM 630 C C . SER A 1 79 ? -17.468 -1.723 12.148 1.00 90.62 79 SER A C 1
ATOM 632 O O . SER A 1 79 ? -18.641 -1.547 12.473 1.00 90.62 79 SER A O 1
ATOM 634 N N . ILE A 1 80 ? -16.835 -2.884 12.338 1.00 90.19 80 ILE A N 1
ATOM 635 C CA . ILE A 1 80 ? -17.449 -4.044 13.001 1.00 90.19 80 ILE A CA 1
ATOM 636 C C . ILE A 1 80 ? -17.739 -3.715 14.469 1.00 90.19 80 ILE A C 1
ATOM 638 O O . ILE A 1 80 ? -18.860 -3.929 14.931 1.00 90.19 80 ILE A O 1
ATOM 642 N N . ILE A 1 81 ? -16.767 -3.138 15.182 1.00 89.81 81 ILE A N 1
ATOM 643 C CA . ILE A 1 81 ? -16.910 -2.735 16.588 1.00 89.81 81 ILE A CA 1
ATOM 644 C C . ILE A 1 81 ? -18.020 -1.691 16.722 1.00 89.81 81 ILE A C 1
ATOM 646 O O . ILE A 1 81 ? -18.950 -1.886 17.502 1.00 89.81 81 ILE A O 1
ATOM 650 N N . ARG A 1 82 ? -17.996 -0.634 15.898 1.00 89.75 82 ARG A N 1
ATOM 651 C CA . ARG A 1 82 ? -19.038 0.404 15.906 1.00 89.75 82 ARG A CA 1
ATOM 652 C C . ARG A 1 82 ? -20.428 -0.176 15.635 1.00 89.75 82 ARG A C 1
ATOM 654 O O . ARG A 1 82 ? -21.378 0.182 16.324 1.00 89.75 82 ARG A O 1
ATOM 661 N N . SER A 1 83 ? -20.544 -1.093 14.671 1.00 92.31 83 SER A N 1
ATOM 662 C CA . SER A 1 83 ? -21.815 -1.763 14.380 1.00 92.31 83 SER A CA 1
ATOM 663 C C . SER A 1 83 ? -22.288 -2.664 15.523 1.00 92.31 83 SER A C 1
ATOM 665 O O . SER A 1 83 ? -23.495 -2.782 15.718 1.00 92.31 83 SER A O 1
ATOM 667 N N . SER A 1 84 ? -21.374 -3.321 16.238 1.00 90.50 84 SER A N 1
ATOM 668 C CA . SER A 1 84 ? -21.714 -4.192 17.373 1.00 90.50 84 SER A CA 1
ATOM 669 C C . SER A 1 84 ? -22.214 -3.351 18.550 1.00 90.50 84 SER A C 1
ATOM 671 O O . SER A 1 84 ? -23.267 -3.637 19.112 1.00 90.50 84 SER A O 1
ATOM 673 N N . ILE A 1 85 ? -21.537 -2.230 18.830 1.00 88.94 85 ILE A N 1
ATOM 674 C CA . ILE A 1 85 ? -21.962 -1.243 19.833 1.00 88.94 85 ILE A CA 1
ATOM 675 C C . ILE A 1 85 ? -23.358 -0.703 19.508 1.00 88.94 85 ILE A C 1
ATOM 677 O O . ILE A 1 85 ? -24.224 -0.705 20.376 1.00 88.94 85 ILE A O 1
ATOM 681 N N . SER A 1 86 ? -23.622 -0.296 18.260 1.00 89.00 86 SER A N 1
ATOM 682 C CA . SER A 1 86 ? -24.938 0.249 17.886 1.00 89.00 86 SER A CA 1
ATOM 683 C C . SER A 1 86 ? -26.085 -0.758 18.010 1.00 89.00 86 SER A C 1
ATOM 685 O O . SER A 1 86 ? -27.238 -0.355 18.123 1.00 89.00 86 SER A O 1
ATOM 687 N N . LYS A 1 87 ? -25.782 -2.061 17.965 1.00 90.12 87 LYS A N 1
ATOM 688 C CA . LYS A 1 87 ? -26.759 -3.146 18.133 1.00 90.12 87 LYS A CA 1
ATOM 689 C C . LYS A 1 87 ? -26.940 -3.575 19.594 1.00 90.12 87 LYS A C 1
ATOM 691 O O . LYS A 1 87 ? -27.796 -4.410 19.862 1.00 90.12 87 LYS A O 1
ATOM 696 N N . GLY A 1 88 ? -26.146 -3.036 20.522 1.00 84.62 88 GLY A N 1
ATOM 697 C CA . GLY A 1 88 ? -26.117 -3.475 21.921 1.00 84.62 88 GLY A CA 1
ATOM 698 C C . GLY A 1 88 ? -25.336 -4.774 22.155 1.00 84.62 88 GLY A C 1
ATOM 699 O O . GLY A 1 88 ? -25.368 -5.325 23.251 1.00 84.62 88 GLY A O 1
ATOM 700 N N . GLU A 1 89 ? -24.611 -5.274 21.150 1.00 90.25 89 GLU A N 1
ATOM 701 C CA . GLU A 1 89 ? -23.803 -6.498 21.224 1.00 90.25 89 GLU A CA 1
ATOM 702 C C . GLU A 1 89 ? -22.422 -6.189 21.838 1.00 90.25 89 GLU A C 1
ATOM 704 O O . GLU A 1 89 ? -21.377 -6.291 21.188 1.00 90.25 89 GLU A O 1
ATOM 709 N N . TYR A 1 90 ? -22.403 -5.752 23.098 1.00 86.56 90 TYR A N 1
ATOM 710 C CA . TYR A 1 90 ? -21.195 -5.212 23.733 1.00 86.56 90 TYR A CA 1
ATOM 711 C C . TYR A 1 90 ? -20.100 -6.258 23.980 1.00 86.56 90 TYR A C 1
ATOM 713 O O . TYR A 1 90 ? -18.927 -5.981 23.729 1.00 86.56 90 TYR A O 1
ATOM 721 N N . ASP A 1 91 ? -20.463 -7.484 24.367 1.00 85.75 91 ASP A N 1
ATOM 722 C CA . ASP A 1 91 ? -19.497 -8.579 24.547 1.00 85.75 91 ASP A CA 1
ATOM 723 C C . ASP A 1 91 ? -18.785 -8.947 23.231 1.00 85.75 91 ASP A C 1
ATOM 725 O O . ASP A 1 91 ? -17.600 -9.288 23.210 1.00 85.75 91 ASP A O 1
ATOM 729 N N . LEU A 1 92 ? -19.493 -8.849 22.097 1.00 88.12 92 LEU A N 1
ATOM 730 C CA . LEU A 1 92 ? -18.905 -9.053 20.773 1.00 88.12 92 LEU A CA 1
ATOM 731 C C . LEU A 1 92 ? -17.888 -7.949 20.456 1.00 88.12 92 LEU A C 1
ATOM 733 O O . LEU A 1 92 ? -16.793 -8.252 19.982 1.00 88.12 92 LEU A O 1
ATOM 737 N N . ALA A 1 93 ? -18.226 -6.692 20.754 1.00 88.00 93 ALA A N 1
ATOM 738 C CA . ALA A 1 93 ? -17.342 -5.550 20.536 1.00 88.00 93 ALA A CA 1
ATOM 739 C C . ALA A 1 93 ? -16.031 -5.673 21.335 1.00 88.00 93 ALA A C 1
ATOM 741 O O . ALA A 1 93 ? -14.949 -5.520 20.762 1.00 88.00 93 ALA A O 1
ATOM 742 N N . VAL A 1 94 ? -16.115 -6.017 22.627 1.00 87.06 94 VAL A N 1
ATOM 743 C CA . VAL A 1 94 ? -14.943 -6.208 23.502 1.00 87.06 94 VA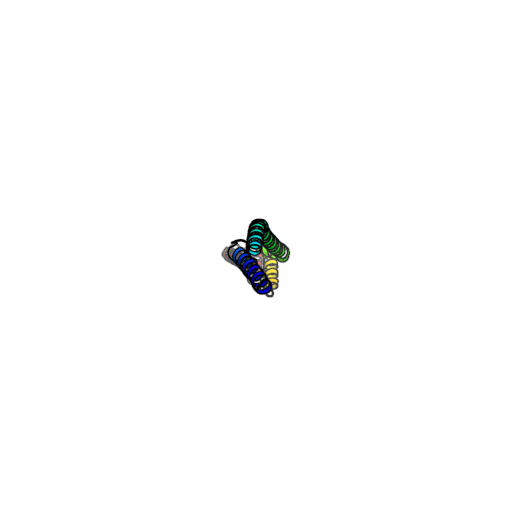L A CA 1
ATOM 744 C C . VAL A 1 94 ? -14.087 -7.388 23.035 1.00 87.06 94 VAL A C 1
ATOM 746 O O . VAL A 1 94 ? -12.860 -7.282 22.961 1.00 87.06 94 VAL A O 1
ATOM 749 N N . ARG A 1 95 ? -14.708 -8.499 22.623 1.00 88.31 95 ARG A N 1
ATOM 750 C CA . ARG A 1 95 ? -13.977 -9.660 22.097 1.00 88.31 95 ARG A CA 1
ATOM 751 C C . ARG A 1 95 ? -13.211 -9.343 20.813 1.00 88.31 95 ARG A C 1
ATOM 753 O O . ARG A 1 95 ? -12.041 -9.712 20.693 1.00 88.31 95 ARG A O 1
ATOM 760 N N . GLU A 1 96 ? -13.852 -8.679 19.852 1.00 86.62 96 GLU A N 1
ATOM 761 C CA . GLU A 1 96 ? -13.207 -8.287 18.590 1.00 86.62 96 GLU A CA 1
ATOM 762 C C . GLU A 1 96 ? -12.078 -7.270 18.828 1.00 86.62 96 GLU A C 1
ATOM 764 O O . GLU A 1 96 ? -11.017 -7.369 18.205 1.00 86.62 96 GLU A O 1
ATOM 769 N N . TYR A 1 97 ? -12.245 -6.360 19.793 1.00 86.75 97 TYR A N 1
ATOM 770 C CA . TYR A 1 97 ? -11.185 -5.455 20.243 1.00 86.75 97 TYR A CA 1
ATOM 771 C C . TYR A 1 97 ? -9.978 -6.204 20.835 1.00 86.75 97 TYR A C 1
ATOM 773 O O . TYR A 1 97 ? -8.840 -5.992 20.407 1.00 86.75 97 TYR A O 1
ATOM 781 N N . ASN A 1 98 ? -10.211 -7.135 21.764 1.00 84.81 98 ASN A N 1
ATOM 782 C CA . ASN A 1 98 ? -9.148 -7.928 22.390 1.00 84.81 98 ASN A CA 1
ATOM 783 C C . ASN A 1 98 ? -8.402 -8.800 21.372 1.00 84.81 98 ASN A C 1
ATOM 785 O O . ASN A 1 98 ? -7.170 -8.905 21.401 1.00 84.81 98 ASN A O 1
ATOM 789 N N . LYS A 1 99 ? -9.129 -9.356 20.400 1.00 83.31 99 LYS A N 1
ATOM 790 C CA . LYS A 1 99 ? -8.542 -10.074 19.268 1.00 83.31 99 LYS A CA 1
ATOM 791 C C . LYS A 1 99 ? -7.620 -9.169 18.448 1.00 83.31 99 LYS A C 1
ATOM 793 O O . LYS A 1 99 ? -6.499 -9.575 18.147 1.00 83.31 99 LYS A O 1
ATOM 798 N N . ALA A 1 100 ? -8.033 -7.938 18.149 1.00 80.00 100 ALA A N 1
ATOM 799 C CA . ALA A 1 100 ? -7.181 -6.949 17.481 1.00 80.00 100 ALA A CA 1
ATOM 800 C C . ALA A 1 100 ? -5.890 -6.686 18.251 1.00 80.00 100 ALA A C 1
ATOM 802 O O . ALA A 1 100 ? -4.806 -6.739 17.673 1.00 80.00 100 ALA A O 1
ATOM 803 N N . LYS A 1 101 ? -6.011 -6.445 19.560 1.00 79.81 101 LYS A N 1
ATOM 804 C CA . LYS A 1 101 ? -4.886 -6.140 20.446 1.00 79.81 101 LYS A CA 1
ATOM 805 C C . LYS A 1 101 ? -3.865 -7.280 20.467 1.00 79.81 101 LYS A C 1
ATOM 807 O O . LYS A 1 101 ? -2.666 -7.028 20.387 1.00 79.81 101 LYS A O 1
ATOM 812 N N . SER A 1 102 ? -4.334 -8.531 20.469 1.00 78.50 102 SER A N 1
ATOM 813 C CA . SER A 1 102 ? -3.465 -9.716 20.402 1.00 78.50 102 SER A CA 1
ATOM 814 C C . SER A 1 102 ? -2.699 -9.844 19.077 1.00 78.50 102 SER A C 1
ATOM 816 O O . SER A 1 102 ? -1.538 -10.243 19.071 1.00 78.50 102 SER A O 1
ATOM 818 N N . ILE A 1 103 ? -3.324 -9.465 17.956 1.00 72.06 103 ILE A N 1
ATOM 819 C CA . ILE A 1 103 ? -2.725 -9.527 16.613 1.00 72.06 103 ILE A CA 1
ATOM 820 C C . ILE A 1 103 ? -1.808 -8.324 16.362 1.00 72.06 103 ILE A C 1
ATOM 822 O O . ILE A 1 103 ? -0.850 -8.438 15.605 1.00 72.06 103 ILE A O 1
ATOM 826 N N . ALA A 1 104 ? -2.089 -7.185 16.996 1.00 65.62 104 ALA A N 1
ATOM 827 C CA . ALA A 1 104 ? -1.316 -5.956 16.872 1.00 65.62 104 ALA A CA 1
ATOM 828 C C . ALA A 1 104 ? 0.058 -6.042 17.553 1.00 65.62 104 ALA A C 1
ATOM 830 O O . ALA A 1 104 ? 1.023 -5.498 17.017 1.00 65.62 104 ALA A O 1
ATOM 831 N N . LEU A 1 105 ? 0.154 -6.739 18.695 1.00 58.41 105 LEU A N 1
ATOM 832 C CA . LEU A 1 105 ? 1.384 -6.852 19.494 1.00 58.41 105 LEU A CA 1
ATOM 833 C C . LEU A 1 105 ? 2.611 -7.352 18.696 1.00 58.41 105 LEU A C 1
ATOM 835 O O . LEU A 1 105 ? 3.692 -6.801 18.889 1.00 58.41 105 LEU A O 1
ATOM 839 N N . PRO A 1 106 ? 2.491 -8.354 17.801 1.00 59.44 106 PRO A N 1
ATOM 840 C CA . PRO A 1 106 ? 3.628 -8.849 17.017 1.00 59.44 106 PRO A CA 1
ATOM 841 C C . PRO A 1 106 ? 3.890 -8.094 15.703 1.00 59.44 106 PRO A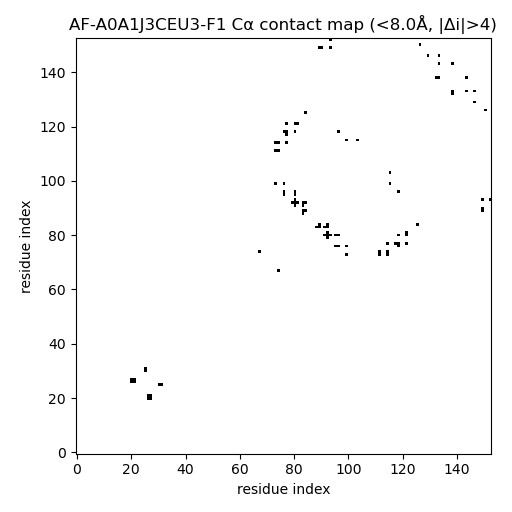 C 1
ATOM 843 O O . PRO A 1 106 ? 4.951 -8.255 15.099 1.00 59.44 106 PRO A O 1
ATOM 846 N N . SER A 1 107 ? 2.929 -7.321 15.190 1.00 59.22 107 SER A N 1
ATOM 847 C CA . SER A 1 107 ? 2.995 -6.786 13.824 1.00 59.22 107 SER A CA 1
ATOM 848 C C . SER A 1 107 ? 3.499 -5.341 13.783 1.00 59.22 107 SER A C 1
ATOM 850 O O . SER A 1 107 ? 2.715 -4.397 13.848 1.00 59.22 107 SER A O 1
ATOM 852 N N . HIS A 1 108 ? 4.810 -5.162 13.587 1.00 56.50 108 HIS A N 1
ATOM 853 C CA . HIS A 1 108 ? 5.472 -3.875 13.304 1.00 56.50 108 HIS A CA 1
ATOM 854 C C . HIS A 1 108 ? 5.126 -3.310 11.911 1.00 56.50 108 HIS A C 1
ATOM 856 O O . HIS A 1 108 ? 6.001 -3.020 11.094 1.00 56.50 108 HIS A O 1
ATOM 862 N N . VAL A 1 109 ? 3.841 -3.162 11.595 1.00 65.25 109 VAL A N 1
ATOM 863 C CA . VAL A 1 109 ? 3.403 -2.548 10.341 1.00 65.25 109 VAL A CA 1
ATOM 864 C C . VAL A 1 109 ? 2.926 -1.134 10.650 1.00 65.25 109 VAL A C 1
ATOM 866 O O . VAL A 1 109 ? 1.803 -0.940 11.107 1.00 65.25 109 VAL A O 1
ATOM 869 N N . ASN A 1 110 ? 3.757 -0.130 10.347 1.00 69.94 110 ASN A N 1
ATOM 870 C CA . ASN A 1 110 ? 3.424 1.296 10.512 1.00 69.94 110 ASN A CA 1
ATOM 871 C C . ASN A 1 110 ? 2.070 1.683 9.878 1.00 69.94 110 ASN A C 1
ATOM 873 O O . ASN A 1 110 ? 1.404 2.597 10.354 1.00 69.94 110 ASN A O 1
ATOM 877 N N . LEU A 1 111 ? 1.637 0.965 8.835 1.00 71.19 111 LEU A N 1
ATOM 878 C CA . LEU A 1 111 ? 0.337 1.147 8.183 1.00 71.19 111 LEU A CA 1
ATOM 879 C C . LEU A 1 111 ? -0.856 0.805 9.095 1.00 71.19 111 LEU A C 1
ATOM 881 O O . LEU A 1 111 ? -1.893 1.458 9.009 1.00 71.19 111 LEU A O 1
ATOM 885 N N . LEU A 1 112 ? -0.723 -0.205 9.961 1.00 74.25 112 LEU A N 1
ATOM 886 C CA . LEU A 1 112 ? -1.798 -0.640 10.859 1.00 74.25 112 LEU A CA 1
ATOM 887 C C . LEU A 1 112 ? -1.941 0.272 12.076 1.00 74.25 112 LEU A C 1
ATOM 889 O O . LEU A 1 112 ? -3.011 0.301 12.674 1.00 74.25 112 LEU A O 1
ATOM 893 N N . LYS A 1 113 ? -0.910 1.064 12.398 1.00 81.12 113 LYS A N 1
ATOM 894 C CA . LYS A 1 113 ? -0.925 1.995 13.530 1.00 81.12 113 LYS A CA 1
ATOM 895 C C . LYS A 1 113 ? -2.161 2.899 13.510 1.00 81.12 113 LYS A C 1
ATOM 897 O O . LYS A 1 113 ? -2.879 2.957 14.496 1.00 81.12 113 LYS A O 1
ATOM 902 N N . ARG A 1 114 ? -2.472 3.504 12.358 1.00 82.12 114 ARG A N 1
ATOM 903 C CA . ARG A 1 114 ? -3.644 4.384 12.212 1.00 82.12 114 ARG A CA 1
ATOM 904 C C . ARG A 1 114 ? -4.971 3.650 12.419 1.00 82.12 114 ARG A C 1
ATOM 906 O O . ARG A 1 114 ? -5.906 4.210 12.972 1.00 82.12 114 ARG A O 1
ATOM 913 N N . VAL A 1 115 ? -5.071 2.404 11.957 1.00 83.25 115 VAL A N 1
ATOM 914 C CA . VAL A 1 115 ? -6.287 1.602 12.154 1.00 83.25 115 VAL A CA 1
ATOM 915 C C . VAL A 1 115 ? -6.463 1.282 13.634 1.00 83.25 115 VAL A C 1
ATOM 917 O O . VAL A 1 115 ? -7.570 1.385 14.145 1.00 83.25 115 VAL A O 1
ATOM 920 N N . LEU A 1 116 ? -5.378 0.934 14.324 1.00 81.69 116 LEU A N 1
ATOM 921 C CA . LEU A 1 116 ? -5.400 0.644 15.754 1.00 81.69 116 LEU A CA 1
ATOM 922 C C . LEU A 1 116 ? -5.742 1.884 16.585 1.00 81.69 116 LEU A C 1
ATOM 924 O O . LEU A 1 116 ? -6.575 1.782 17.476 1.00 81.69 116 LEU A O 1
ATOM 928 N N . GLU A 1 117 ? -5.189 3.048 16.240 1.00 86.25 117 GLU A N 1
ATOM 929 C CA . GLU A 1 117 ? -5.550 4.335 16.855 1.00 86.25 117 GLU A CA 1
ATOM 930 C C . GLU A 1 117 ? -7.057 4.620 16.720 1.00 86.25 117 GLU A C 1
ATOM 932 O O . GLU A 1 117 ? -7.715 4.999 17.688 1.00 86.25 117 GLU A O 1
ATOM 937 N N . GLU A 1 118 ? -7.638 4.380 15.540 1.00 87.44 118 GLU A N 1
ATOM 938 C CA . GLU A 1 118 ? -9.084 4.530 15.335 1.00 87.44 118 GLU A CA 1
ATOM 939 C C . GLU A 1 118 ? -9.903 3.499 16.126 1.00 87.44 118 GLU A C 1
ATOM 941 O O . GLU A 1 118 ? -10.957 3.835 16.666 1.00 87.44 118 GLU A O 1
ATOM 946 N N . VAL A 1 119 ? -9.433 2.252 16.234 1.00 86.75 119 VAL A N 1
ATOM 947 C CA . VAL A 1 119 ? -10.078 1.227 17.073 1.00 86.75 119 VAL A CA 1
ATOM 948 C C . VAL A 1 119 ? -10.066 1.643 18.549 1.00 86.75 119 VAL A C 1
ATOM 950 O O . VAL A 1 119 ? -11.102 1.560 19.210 1.00 86.75 119 VAL A O 1
ATOM 953 N N . GLU A 1 120 ? -8.929 2.115 19.064 1.00 86.56 120 GLU A N 1
ATOM 954 C CA . GLU A 1 120 ? -8.803 2.608 20.441 1.00 86.56 120 GLU A CA 1
ATOM 955 C C . GLU A 1 120 ? -9.740 3.787 20.696 1.00 86.56 120 GLU A C 1
ATOM 957 O O . GLU A 1 120 ? -10.453 3.803 21.700 1.00 86.56 120 GLU A O 1
ATOM 962 N N . LYS A 1 121 ? -9.814 4.736 19.758 1.00 90.12 121 LYS A N 1
ATOM 963 C CA . LYS A 1 121 ? -10.730 5.875 19.848 1.00 90.12 121 LYS A CA 1
ATOM 964 C C . LYS A 1 121 ? -12.193 5.436 19.943 1.00 90.12 121 LYS A C 1
ATOM 966 O O . LYS A 1 121 ? -12.906 5.910 20.825 1.00 90.12 121 LYS A O 1
ATOM 971 N N . VAL A 1 122 ? -12.633 4.506 19.090 1.00 88.81 122 VAL A N 1
ATOM 972 C CA . VAL A 1 122 ? -14.007 3.969 19.138 1.00 88.81 122 VAL A CA 1
ATOM 973 C C . VAL A 1 122 ? -14.288 3.292 20.484 1.00 88.81 122 VAL A C 1
ATOM 975 O O . VAL A 1 122 ? -15.370 3.468 21.042 1.00 88.81 122 VAL A O 1
ATOM 978 N N . MET A 1 123 ? -13.320 2.561 21.045 1.00 86.19 123 MET A N 1
ATOM 979 C CA . MET A 1 123 ? -13.482 1.946 22.367 1.00 86.19 123 MET A CA 1
ATOM 980 C C . MET A 1 123 ? -13.511 2.971 23.503 1.00 86.19 123 MET A C 1
ATOM 982 O O . MET A 1 123 ? -14.259 2.787 24.461 1.00 86.19 123 MET A O 1
ATOM 986 N N . LEU A 1 124 ? -12.750 4.062 23.416 1.00 87.62 124 LEU A N 1
ATOM 987 C CA . LEU A 1 124 ? -12.810 5.149 24.399 1.00 87.62 124 LEU A CA 1
ATOM 988 C C . LEU A 1 124 ? -14.170 5.857 24.377 1.00 87.62 124 LEU A C 1
ATOM 990 O O . LEU A 1 124 ? -14.761 6.082 25.433 1.00 87.62 124 LEU A O 1
ATOM 994 N N . GLU A 1 125 ? -14.697 6.154 23.187 1.00 88.94 125 GLU A N 1
ATOM 995 C CA . GLU A 1 125 ? -16.048 6.705 23.015 1.00 88.94 125 GLU A CA 1
ATOM 996 C C . GLU A 1 125 ? -17.115 5.752 23.575 1.00 88.94 125 GLU A C 1
ATOM 998 O O . GLU A 1 125 ? -18.059 6.181 24.248 1.00 88.94 125 GLU A O 1
ATOM 1003 N N . PHE A 1 126 ? -16.937 4.447 23.366 1.00 86.38 126 PHE A N 1
ATOM 1004 C CA . PHE A 1 126 ? -17.806 3.431 23.944 1.00 86.38 126 PHE A CA 1
ATOM 1005 C C . PHE A 1 126 ? -17.756 3.425 25.476 1.00 86.38 126 PHE A C 1
ATOM 1007 O O . PHE A 1 126 ? -18.807 3.519 26.110 1.00 86.38 126 PHE A O 1
ATOM 1014 N N . LYS A 1 127 ? -16.560 3.414 26.085 1.00 85.38 127 LYS A N 1
ATOM 1015 C CA . LYS A 1 127 ? -16.406 3.497 27.549 1.00 85.38 127 LYS A CA 1
ATOM 1016 C C . LYS A 1 127 ? -17.069 4.755 28.111 1.00 85.38 127 LYS A C 1
ATOM 1018 O O . LYS A 1 127 ? -17.792 4.667 29.097 1.00 85.38 127 LYS A O 1
ATOM 1023 N N . ALA A 1 128 ? -16.897 5.909 27.465 1.00 86.75 128 ALA A N 1
ATOM 1024 C CA . ALA A 1 128 ? -17.555 7.152 27.874 1.00 86.75 128 ALA A CA 1
ATOM 1025 C C . ALA A 1 128 ? -19.091 7.056 27.815 1.00 86.75 128 ALA A C 1
ATOM 1027 O O . ALA A 1 128 ? -19.781 7.601 28.676 1.00 86.75 128 ALA A O 1
ATOM 1028 N N . THR A 1 129 ? -19.629 6.348 26.820 1.00 85.12 129 THR A N 1
ATOM 1029 C CA . THR A 1 129 ? -21.073 6.103 26.691 1.00 85.12 129 THR A CA 1
ATOM 1030 C C . THR A 1 129 ? -21.580 5.179 27.802 1.00 85.12 129 THR A C 1
ATOM 1032 O O . THR A 1 129 ? -22.622 5.457 28.391 1.00 85.12 129 THR A O 1
ATOM 1035 N N . LEU A 1 130 ? -20.817 4.135 28.149 1.00 83.06 130 LEU A N 1
ATOM 1036 C CA . LEU A 1 130 ? -21.127 3.254 29.278 1.00 83.06 130 LEU A CA 1
ATOM 1037 C C . LEU A 1 130 ? -21.123 4.015 30.610 1.00 83.06 130 LEU A C 1
ATOM 1039 O O . LEU A 1 130 ? -22.091 3.909 31.359 1.00 83.06 130 LEU A O 1
ATOM 1043 N N . TYR A 1 131 ? -20.111 4.847 30.876 1.00 82.25 131 TYR A N 1
ATOM 1044 C CA . TYR A 1 131 ? -20.074 5.672 32.090 1.00 82.25 131 TYR A CA 1
ATOM 1045 C C . TYR A 1 131 ? -21.282 6.604 32.201 1.00 82.25 131 TYR A C 1
ATOM 1047 O O . TYR A 1 131 ? -21.908 6.655 33.253 1.00 82.25 131 TYR A O 1
ATOM 1055 N N . LYS A 1 132 ? -21.667 7.274 31.107 1.00 83.44 132 LYS A N 1
ATOM 1056 C CA . LYS A 1 132 ? -22.878 8.108 31.085 1.00 83.44 132 LYS A CA 1
ATOM 1057 C C . LYS A 1 132 ? -24.148 7.309 31.334 1.00 83.44 132 LYS A C 1
ATOM 1059 O O . LYS A 1 132 ? -25.054 7.813 31.982 1.00 83.44 132 LYS A O 1
ATOM 1064 N N . SER A 1 133 ? -24.230 6.080 30.821 1.00 77.94 133 SER A N 1
ATOM 1065 C CA . SER A 1 133 ? -25.380 5.228 31.120 1.00 77.94 133 SER A CA 1
ATOM 1066 C C . SER A 1 133 ? -25.457 4.933 32.619 1.00 77.94 133 SER A C 1
ATOM 1068 O O . SER A 1 133 ? -26.516 5.115 33.199 1.00 77.94 133 SER A O 1
ATOM 1070 N N . MET A 1 134 ? -24.332 4.626 33.278 1.00 75.50 134 MET A N 1
ATOM 1071 C CA . MET A 1 134 ? -24.278 4.343 34.721 1.00 75.50 134 MET A CA 1
ATOM 1072 C C . MET A 1 134 ? -24.681 5.523 35.624 1.00 75.50 134 MET A C 1
ATOM 1074 O O . MET A 1 134 ? -24.961 5.303 36.799 1.00 75.50 134 MET A O 1
ATOM 1078 N N . GLU A 1 135 ? -24.705 6.755 35.110 1.00 79.50 135 GLU A N 1
ATOM 1079 C CA . GLU A 1 135 ? -25.190 7.932 35.845 1.00 79.50 135 GLU A CA 1
ATOM 1080 C C . GLU A 1 135 ? -26.727 7.985 35.936 1.00 79.50 135 GLU A C 1
ATOM 1082 O O . GLU A 1 135 ? -27.256 8.758 36.737 1.00 79.50 135 GLU A O 1
ATOM 1087 N N . ASP A 1 136 ? -27.457 7.178 35.153 1.00 76.88 136 ASP A N 1
ATOM 1088 C CA . ASP A 1 136 ? -28.920 7.134 35.201 1.00 76.88 136 ASP A CA 1
ATOM 1089 C C . ASP A 1 136 ? -29.411 6.352 36.442 1.00 76.88 136 ASP A C 1
ATOM 1091 O O . ASP A 1 136 ? -29.195 5.139 36.551 1.00 76.88 136 ASP A O 1
ATOM 1095 N N . PRO A 1 137 ? -30.127 7.006 37.379 1.00 66.62 137 PRO A N 1
ATOM 1096 C CA . PRO A 1 137 ? -30.599 6.388 38.617 1.00 66.62 137 PRO A CA 1
ATOM 1097 C C . PRO A 1 137 ? -31.700 5.330 38.424 1.00 66.62 137 PRO A C 1
ATOM 1099 O O . PRO A 1 137 ? -32.134 4.733 39.410 1.00 66.62 137 PRO A O 1
ATOM 1102 N N . LYS A 1 138 ? -32.186 5.099 37.195 1.00 69.62 138 LYS A N 1
ATOM 1103 C CA . LYS A 1 138 ? -33.203 4.076 36.877 1.00 69.62 138 LYS A CA 1
ATOM 1104 C C . LYS A 1 138 ? -32.640 2.804 36.243 1.00 69.62 138 LYS A C 1
ATOM 1106 O O . LYS A 1 138 ? -33.420 1.966 35.788 1.00 69.62 138 LYS A O 1
ATOM 1111 N N . ILE A 1 139 ? -31.320 2.653 36.183 1.00 73.31 139 ILE A N 1
ATOM 1112 C CA . ILE A 1 139 ? -30.711 1.450 35.621 1.00 73.31 139 ILE A CA 1
ATOM 1113 C C . ILE A 1 139 ? -31.002 0.219 36.480 1.00 73.31 139 ILE A C 1
ATOM 1115 O O . ILE A 1 139 ? -30.861 0.227 37.701 1.00 73.31 139 ILE A O 1
ATOM 1119 N N . ASP A 1 140 ? -31.384 -0.859 35.800 1.00 78.50 140 ASP A N 1
ATOM 1120 C CA . ASP A 1 140 ? -31.542 -2.176 36.399 1.00 78.50 140 ASP A CA 1
ATOM 1121 C C . ASP A 1 140 ? -30.191 -2.736 36.880 1.00 78.50 140 ASP A C 1
ATOM 1123 O O . ASP A 1 140 ? -29.163 -2.594 36.211 1.00 78.50 140 ASP A O 1
ATOM 1127 N N . PHE A 1 141 ? -30.196 -3.419 38.026 1.00 71.94 141 PHE A N 1
ATOM 1128 C CA . PHE A 1 141 ? -28.987 -3.927 38.682 1.00 71.94 141 PHE A CA 1
ATOM 1129 C C . PHE A 1 141 ? -28.193 -4.879 37.774 1.00 71.94 141 PHE A C 1
ATOM 1131 O O . PHE A 1 141 ? -26.968 -4.795 37.706 1.00 71.94 141 PHE A O 1
ATOM 1138 N N . THR A 1 142 ? -28.880 -5.717 36.993 1.00 75.00 142 THR A N 1
ATOM 1139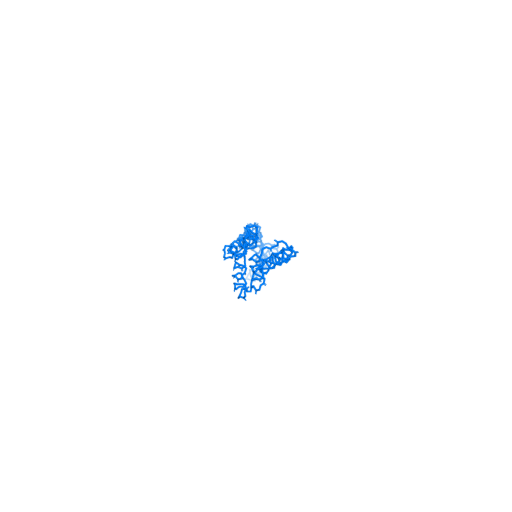 C CA . THR A 1 142 ? -28.245 -6.629 36.027 1.00 75.00 142 THR A CA 1
ATOM 1140 C C . THR A 1 142 ? -27.570 -5.882 34.873 1.00 75.00 142 THR A C 1
ATOM 1142 O O . THR A 1 142 ? -26.530 -6.309 34.368 1.00 75.00 142 THR A O 1
ATOM 1145 N N . SER A 1 143 ? -28.119 -4.742 34.454 1.00 71.00 143 SER A N 1
ATOM 1146 C CA . SER A 1 143 ? -27.502 -3.895 33.423 1.00 71.00 143 SER A CA 1
ATOM 1147 C C . SER A 1 143 ? -26.281 -3.146 33.968 1.00 71.00 143 SER A C 1
ATOM 1149 O O . SER A 1 143 ? -25.282 -2.995 33.259 1.00 71.00 143 SER A O 1
ATOM 1151 N N . LEU A 1 144 ? -26.319 -2.745 35.244 1.00 72.69 144 LEU A N 1
ATOM 1152 C CA . LEU A 1 144 ? -25.186 -2.138 35.941 1.00 72.69 144 LEU A CA 1
ATOM 1153 C C . LEU A 1 144 ? -24.026 -3.130 36.109 1.00 72.69 144 LEU A C 1
ATOM 1155 O O . LEU A 1 144 ? -22.892 -2.807 35.759 1.00 72.69 144 LEU A O 1
ATOM 1159 N N . GLU A 1 145 ? -24.308 -4.347 36.579 1.00 77.44 145 GLU A N 1
ATOM 1160 C CA . GLU A 1 145 ? -23.308 -5.407 36.764 1.00 77.44 145 GLU A CA 1
ATOM 1161 C C . GLU A 1 145 ? -22.616 -5.770 35.441 1.00 77.44 145 GLU A C 1
ATOM 1163 O O . GLU A 1 145 ? -21.386 -5.834 35.370 1.00 77.44 145 GLU A O 1
ATOM 1168 N N . ASN A 1 146 ? -23.388 -5.907 34.358 1.00 78.56 146 ASN A N 1
ATOM 1169 C CA . ASN A 1 146 ? -22.839 -6.150 33.023 1.00 78.56 146 ASN A CA 1
ATOM 1170 C C . ASN A 1 146 ? -21.974 -4.991 32.517 1.00 78.56 146 ASN A C 1
ATOM 1172 O O . ASN A 1 146 ? -20.929 -5.225 31.913 1.00 78.56 146 ASN A O 1
ATOM 1176 N N . THR A 1 147 ? -22.375 -3.747 32.782 1.00 76.69 147 THR A N 1
ATOM 1177 C CA . THR A 1 147 ? -21.598 -2.567 32.381 1.00 76.69 147 THR A CA 1
ATOM 1178 C C . THR A 1 147 ? -20.267 -2.497 33.128 1.00 76.69 147 THR A C 1
ATOM 1180 O O . THR A 1 147 ? -19.227 -2.266 32.513 1.00 76.69 147 THR A O 1
ATOM 1183 N N . VAL A 1 148 ? -20.268 -2.765 34.438 1.00 77.06 148 VAL A N 1
ATOM 1184 C CA . VAL A 1 148 ? -19.041 -2.827 35.250 1.00 77.06 148 VAL A CA 1
ATOM 1185 C C . VAL A 1 148 ? -18.125 -3.953 34.770 1.00 77.06 148 VAL A C 1
ATOM 1187 O O . VAL A 1 148 ? -16.927 -3.725 34.612 1.00 77.06 148 VAL A O 1
ATOM 1190 N N . ARG A 1 149 ? -18.674 -5.136 34.462 1.00 84.06 149 ARG A N 1
ATOM 1191 C CA . ARG A 1 149 ? -17.910 -6.257 33.892 1.00 84.06 149 ARG A CA 1
ATOM 1192 C C . ARG A 1 149 ? -17.212 -5.865 32.586 1.00 84.06 149 AR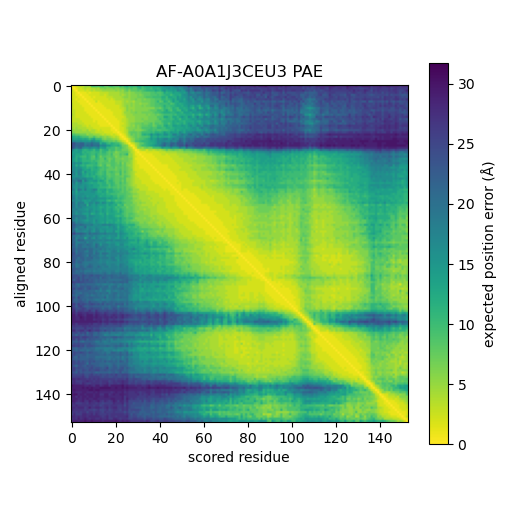G A C 1
ATOM 1194 O O . ARG A 1 149 ? -16.014 -6.084 32.457 1.00 84.06 149 ARG A O 1
ATOM 1201 N N . LEU A 1 150 ? -17.932 -5.233 31.658 1.00 79.31 150 LEU A N 1
ATOM 1202 C CA . LEU A 1 150 ? -17.389 -4.783 30.367 1.00 79.31 150 LEU A CA 1
ATOM 1203 C C . LEU A 1 150 ? -16.308 -3.698 30.500 1.00 79.31 150 LEU A C 1
ATOM 1205 O O . LEU A 1 150 ? -15.465 -3.563 29.618 1.00 79.31 150 LEU A O 1
ATOM 1209 N N . LEU A 1 151 ? -16.335 -2.899 31.570 1.00 76.12 151 LEU A N 1
ATOM 1210 C CA . LEU A 1 151 ? -15.322 -1.871 31.830 1.00 76.12 151 LEU A CA 1
ATOM 1211 C C . LEU A 1 151 ? -14.028 -2.435 32.439 1.00 76.12 151 LEU A C 1
ATOM 1213 O O . LEU A 1 151 ? -12.982 -1.791 32.296 1.00 76.12 151 LEU A O 1
ATOM 1217 N N . LEU A 1 152 ? -14.109 -3.587 33.115 1.00 74.06 152 LEU A N 1
ATOM 1218 C CA . LEU A 1 152 ? -12.986 -4.277 33.761 1.00 74.06 152 LEU A CA 1
ATOM 1219 C C . LEU A 1 152 ? -12.194 -5.193 32.809 1.00 74.06 152 LEU A C 1
ATOM 1221 O O . LEU A 1 152 ? -11.054 -5.532 33.127 1.00 74.06 152 LEU A O 1
ATOM 1225 N N . GLU A 1 153 ? -12.777 -5.570 31.667 1.00 64.88 153 GLU A N 1
ATOM 1226 C CA . GLU A 1 153 ? -12.107 -6.270 30.553 1.00 64.88 153 GLU A CA 1
ATOM 1227 C C . GLU A 1 153 ? -11.304 -5.319 29.635 1.00 64.88 153 GLU A C 1
ATOM 1229 O O . GLU A 1 153 ? -10.261 -5.775 29.108 1.00 64.88 153 GLU A O 1
#

Radius of gyration: 39.95 Å; Cα contacts (8 Å, |Δi|>4): 51; chains: 1; bounding box: 99×27×99 Å

Mean predicted aligned error: 12.0 Å

Organism: Noccaea caerulescens (NCBI:txid107243)

InterPro domains:
  IPR029175 Exocyst complex component EXOC2/Sec5 [PTHR13043] (1-153)
  IPR039481 Exocyst complex component EXOC2/Sec5, N-terminal domain [PF15469] (1-153)

Secondary structure (DSSP, 8-state):
-HHHHHHHHHHHHHHHHHHHHHH-TTTSTTHHHHHHHHHHHHHHHHHHHHHHHHHHHHHHHHHHHHHHHHTHHHHHHHHHHHHHHHTT-HHHHHHHHHHHHHHHTT---HHHHHHHHHHHHHHHHHHHHHHHHHT-TT--HHHHHHHHHHHH-

Sequence (153 aa):
FDCFVSCKTTIDDIESKLKRIEEDPEGSGTTHLFNCMKSVTSRANLAFEPLFERQAQAEKIRSVQGMLQRFRTLFNLPSIIRSSISKGEYDLAVREYNKAKSIALPSHVNLLKRVLEEVEKVMLEFKATLYKSMEDPKIDFTSLENTVRLLLE

Solvent-accessible surface area (backbone atoms only — not comparable to full-atom values): 8620 Å² total; per-residue (Å²): 108,68,67,61,54,51,53,47,51,53,50,53,51,50,51,53,53,50,50,52,35,69,71,31,89,78,54,49,77,68,49,64,59,51,53,51,52,52,50,52,51,52,52,48,46,69,64,41,48,68,50,52,54,50,47,55,50,51,51,51,51,51,52,53,49,52,52,49,64,76,43,40,67,63,74,44,36,51,60,52,36,53,54,25,50,76,71,68,40,51,71,58,27,54,50,56,49,51,51,48,54,65,60,49,74,80,53,92,47,78,78,52,49,61,51,52,54,51,37,51,49,54,50,50,55,48,52,55,50,51,55,58,54,71,69,44,93,81,65,53,69,70,58,50,52,51,50,54,53,65,71,75,109

Foldseek 3Di:
DVVVVVVVVVVVVVVVVVVCLVPPPVSDDCPVVVVVVVVVVVVVCVVCVVVVVVVVVVVVVVVVVVVCVVCVLLQCLLVVLLVCVVVVVLVVNLVSLVVNVVVVVPDPDPVSVVSNVSSVVSVVVSLVVLVVVLVDPPDDPVSVVVSVVSVVD